Protein AF-A0A9X0WLN8-F1 (afdb_monomer_lite)

pLDDT: mean 74.69, std 17.33, range [38.47, 95.69]

Secondary structure (DSSP, 8-state):
-----HHHHHHHHHHHTTS-SSTT----HHHHHHTTTEEEEETTTSS-GGGGGG--S-SSHHHHHTS---EEEEEE-TTS-EEEEEEEEEETTEEEEEEEEE---SSSSHHHHHHHHHHHHHHHHHHHHHHTT-

Organism: NCBI:txid684066

Foldseek 3Di:
DPCPDVVNVVVVVVVVVPVPDFQQDPDDPVNCVVVVQKDKDFVVSRDDPVPLPPDPDDACSCCCPVQVFGMKMFGADPVRHTAWIWTQGDDPNDTDTGTRDGDDDPAPDPVSVVVVVVVVVVVVVVVVVVVVVD

Structure (mmCIF, N/CA/C/O backbone):
data_AF-A0A9X0WLN8-F1
#
_entry.id   AF-A0A9X0WLN8-F1
#
loop_
_atom_site.group_PDB
_atom_site.id
_atom_site.type_symbol
_atom_site.label_atom_id
_atom_site.label_alt_id
_atom_site.label_comp_id
_atom_site.label_asym_id
_atom_site.label_entity_id
_atom_site.label_seq_id
_atom_site.pdbx_PDB_ins_code
_atom_site.Cartn_x
_atom_site.Cartn_y
_atom_site.Cartn_z
_atom_site.occupancy
_atom_site.B_iso_or_equiv
_atom_site.auth_seq_id
_atom_site.auth_comp_id
_atom_site.auth_asym_id
_atom_site.auth_atom_id
_atom_site.pdbx_PDB_model_num
ATOM 1 N N . MET A 1 1 ? 14.712 11.101 33.711 1.00 39.47 1 MET A N 1
ATOM 2 C CA . MET A 1 1 ? 14.123 10.323 32.604 1.00 39.47 1 MET A CA 1
ATOM 3 C C . MET A 1 1 ? 13.455 11.338 31.714 1.00 39.47 1 MET A C 1
ATOM 5 O O . MET A 1 1 ? 12.512 11.964 32.175 1.00 39.47 1 MET A O 1
ATOM 9 N N . ASP A 1 2 ? 14.036 11.606 30.547 1.00 42.91 2 ASP A N 1
ATOM 10 C CA . ASP A 1 2 ? 13.496 12.590 29.608 1.00 42.91 2 ASP A CA 1
ATOM 11 C C . ASP A 1 2 ? 12.123 12.101 29.148 1.00 42.91 2 ASP A C 1
ATOM 13 O O . ASP A 1 2 ? 12.011 11.079 28.470 1.00 42.91 2 ASP A O 1
ATOM 17 N N . SER A 1 3 ? 11.066 12.767 29.605 1.00 47.59 3 SER A N 1
ATOM 18 C CA . SER A 1 3 ? 9.713 12.496 29.150 1.00 47.59 3 SER A CA 1
ATOM 19 C C . SER A 1 3 ? 9.556 13.156 27.790 1.00 47.59 3 SER A C 1
ATOM 21 O O . SER A 1 3 ? 9.067 14.283 27.698 1.00 47.59 3 SER A O 1
ATOM 23 N N . THR A 1 4 ? 9.991 12.473 26.734 1.00 51.69 4 THR A N 1
ATOM 24 C CA . THR A 1 4 ? 9.510 12.781 25.388 1.00 51.69 4 THR A CA 1
ATOM 25 C C . THR A 1 4 ? 7.987 12.819 25.468 1.00 51.69 4 THR A C 1
ATOM 27 O O . THR A 1 4 ? 7.352 11.833 25.857 1.00 51.69 4 THR A O 1
ATOM 30 N N . VAL A 1 5 ? 7.401 13.991 25.227 1.00 58.97 5 VAL A N 1
ATOM 31 C CA . VAL A 1 5 ? 5.972 14.214 25.456 1.00 58.97 5 VAL A CA 1
ATOM 32 C C . VAL A 1 5 ? 5.227 13.365 24.428 1.00 58.97 5 VAL A C 1
ATOM 34 O O . VAL A 1 5 ? 5.633 13.310 23.272 1.00 58.97 5 VAL A O 1
ATOM 37 N N . ALA A 1 6 ? 4.148 12.676 24.808 1.00 50.09 6 ALA A N 1
ATOM 38 C CA . ALA A 1 6 ? 3.410 11.773 23.911 1.00 50.09 6 ALA A CA 1
ATOM 39 C C . ALA A 1 6 ? 3.023 12.420 22.557 1.00 50.09 6 ALA A C 1
ATOM 41 O O . ALA A 1 6 ? 2.900 11.732 21.546 1.00 50.09 6 ALA A O 1
ATOM 42 N N . SER A 1 7 ? 2.906 13.752 22.514 1.00 44.91 7 SER A N 1
ATOM 43 C CA . SER A 1 7 ? 2.709 14.550 21.300 1.00 44.91 7 SER A CA 1
ATOM 44 C C . SER A 1 7 ? 3.906 14.574 20.337 1.00 44.91 7 SER A C 1
ATOM 46 O O . SER A 1 7 ? 3.700 14.703 19.136 1.00 44.91 7 SER A O 1
ATOM 48 N N . GLU A 1 8 ? 5.142 14.460 20.824 1.00 49.94 8 GLU A N 1
ATOM 49 C CA . GLU A 1 8 ? 6.363 14.370 20.005 1.00 49.94 8 GLU A CA 1
ATOM 50 C C . GLU A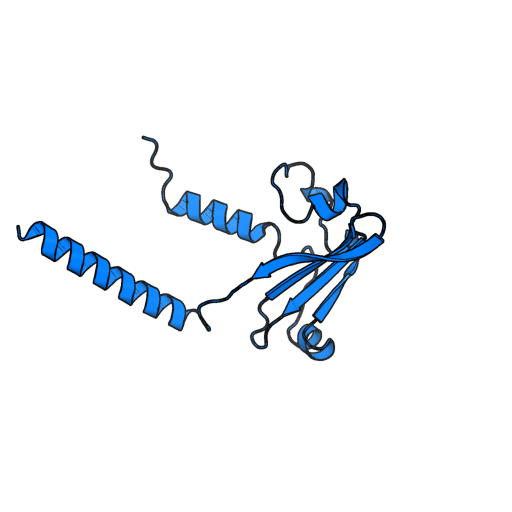 1 8 ? 6.532 12.962 19.411 1.00 49.94 8 GLU A C 1
ATOM 52 O O . GLU A 1 8 ? 6.803 12.848 18.219 1.00 49.94 8 GLU A O 1
ATOM 57 N N . LEU A 1 9 ? 6.228 11.902 20.177 1.00 51.00 9 LEU A N 1
ATOM 58 C CA . LEU A 1 9 ? 6.149 10.516 19.677 1.00 51.00 9 LEU A CA 1
ATOM 59 C C . LEU A 1 9 ? 5.030 10.320 18.638 1.00 51.00 9 LEU A C 1
ATOM 61 O O . LEU A 1 9 ? 5.200 9.563 17.687 1.00 51.00 9 LEU A O 1
ATOM 65 N N . TYR A 1 10 ? 3.903 11.023 18.784 1.00 48.97 10 TYR A N 1
ATOM 66 C CA . TYR A 1 10 ? 2.812 11.031 17.803 1.00 48.97 10 TYR A CA 1
ATOM 67 C C . TYR A 1 10 ? 3.188 11.784 16.510 1.00 48.97 10 TYR A C 1
ATOM 69 O O . TYR A 1 10 ? 2.852 11.326 15.421 1.00 48.97 10 TYR A O 1
ATOM 77 N N . LYS A 1 11 ? 3.949 12.888 16.609 1.00 46.22 11 LYS A N 1
ATOM 78 C CA . LYS A 1 11 ? 4.491 13.642 15.457 1.00 46.22 11 LYS A CA 1
ATOM 79 C C . LYS A 1 11 ? 5.520 12.838 14.649 1.00 46.22 11 LYS A C 1
ATOM 81 O O . LYS A 1 11 ? 5.500 12.889 13.426 1.00 46.22 11 LYS A O 1
ATOM 86 N N . GLU A 1 12 ? 6.370 12.052 15.310 1.00 49.78 12 GLU A N 1
ATOM 87 C CA . GLU A 1 12 ? 7.320 11.129 14.662 1.00 49.78 12 GLU A CA 1
ATOM 88 C C . GLU A 1 12 ? 6.607 9.904 14.045 1.00 49.78 12 GLU A C 1
ATOM 90 O O . GLU A 1 12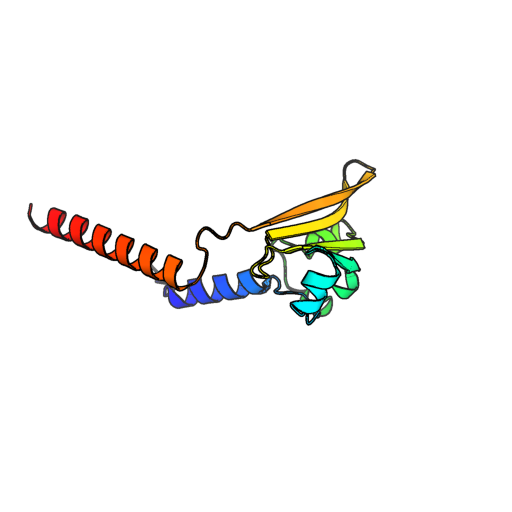 ? 6.989 9.416 12.982 1.00 49.78 12 GLU A O 1
ATOM 95 N N . TRP A 1 13 ? 5.503 9.454 14.653 1.00 47.72 13 TRP A N 1
ATOM 96 C CA . TRP A 1 13 ? 4.571 8.480 14.072 1.00 47.72 13 TRP A CA 1
ATOM 97 C C . TRP A 1 13 ? 3.840 9.022 12.826 1.00 47.72 13 TRP A C 1
ATOM 99 O O . TRP A 1 13 ? 3.656 8.275 11.869 1.00 47.72 13 TRP A O 1
ATOM 109 N N . GLU A 1 14 ? 3.478 10.310 12.780 1.00 45.38 14 GLU A N 1
ATOM 110 C CA . GLU A 1 14 ? 2.937 11.000 11.593 1.00 45.38 14 GLU A CA 1
ATOM 111 C C . GLU A 1 14 ? 3.995 11.211 10.485 1.00 45.38 14 GLU A C 1
ATOM 113 O O . GLU A 1 14 ? 3.689 11.030 9.306 1.00 45.38 14 GLU A O 1
ATOM 118 N N . GLU A 1 15 ? 5.253 11.515 10.837 1.00 45.00 15 GLU A N 1
ATOM 119 C CA . GLU A 1 15 ? 6.403 11.598 9.910 1.00 45.00 15 GLU A CA 1
ATOM 120 C C . GLU A 1 15 ? 6.851 10.219 9.351 1.00 45.00 15 GLU A C 1
ATOM 122 O O . GLU A 1 15 ? 7.411 10.129 8.258 1.00 45.00 15 GLU A O 1
ATOM 127 N N . PHE A 1 16 ? 6.496 9.130 10.038 1.00 50.91 16 PHE A N 1
ATOM 128 C CA . PHE A 1 16 ? 6.612 7.720 9.629 1.00 50.91 16 PHE A CA 1
ATOM 129 C C . PHE A 1 16 ? 5.384 7.215 8.828 1.00 50.91 16 PHE A C 1
ATOM 131 O O . PHE A 1 16 ? 5.515 6.413 7.901 1.00 50.91 16 PHE A O 1
ATOM 138 N N . ILE A 1 17 ? 4.192 7.775 9.075 1.00 42.97 17 ILE A N 1
ATOM 139 C CA . ILE A 1 17 ? 3.017 7.751 8.170 1.00 42.97 17 ILE A CA 1
ATOM 140 C C . ILE A 1 17 ? 3.325 8.495 6.838 1.00 42.97 17 ILE A C 1
ATOM 142 O O . ILE A 1 17 ? 2.665 8.291 5.816 1.00 42.97 17 ILE A O 1
ATOM 146 N N . LEU A 1 18 ? 4.411 9.277 6.834 1.00 38.94 18 LEU A N 1
ATOM 147 C CA . LEU A 1 18 ? 5.021 10.091 5.776 1.00 38.94 18 LEU A CA 1
ATOM 148 C C . LEU A 1 18 ? 6.203 9.426 5.030 1.00 38.94 18 LEU A C 1
ATOM 150 O O . LEU A 1 18 ? 6.661 10.024 4.054 1.00 38.94 18 LEU A O 1
ATOM 154 N N . THR A 1 19 ? 6.591 8.164 5.313 1.00 41.50 19 THR A N 1
ATOM 155 C CA . THR A 1 19 ? 7.289 7.309 4.303 1.00 41.50 19 THR A CA 1
ATOM 156 C C . THR A 1 19 ? 6.356 6.905 3.158 1.00 41.50 19 THR A C 1
ATOM 158 O O . THR A 1 19 ? 6.557 5.954 2.412 1.00 41.50 19 THR A O 1
ATOM 161 N N . TYR A 1 20 ? 5.243 7.603 3.070 1.00 42.06 20 TYR A N 1
ATOM 162 C CA . TYR A 1 20 ? 4.926 8.512 1.993 1.00 42.06 20 TYR A CA 1
ATOM 163 C C . TYR A 1 20 ? 3.498 8.164 1.654 1.00 42.06 20 TYR A C 1
ATOM 165 O O . TYR A 1 20 ? 3.231 7.194 0.943 1.00 42.06 20 TYR A O 1
ATOM 173 N N . GLY A 1 21 ? 2.560 8.996 2.094 1.00 38.47 21 GLY A N 1
ATOM 174 C CA . GLY A 1 21 ? 1.382 9.183 1.270 1.00 38.47 21 GLY A CA 1
ATOM 175 C C . GLY A 1 21 ? 1.874 9.493 -0.143 1.00 38.47 21 GLY A C 1
ATOM 176 O O . GLY A 1 21 ? 2.333 10.595 -0.390 1.00 38.47 21 GLY A O 1
ATOM 177 N N . ILE A 1 22 ? 1.900 8.504 -1.036 1.00 44.41 22 ILE A N 1
ATOM 178 C CA . ILE A 1 22 ? 1.694 8.696 -2.469 1.00 44.41 22 ILE A CA 1
ATOM 179 C C . ILE A 1 22 ? 2.532 9.859 -3.039 1.00 44.41 22 ILE A C 1
ATOM 181 O O . ILE A 1 22 ? 2.033 10.836 -3.580 1.00 44.41 22 ILE A O 1
ATOM 185 N N . LEU A 1 23 ? 3.834 9.798 -2.803 1.00 54.09 23 LEU A N 1
ATOM 186 C CA . LEU A 1 23 ? 4.956 10.172 -3.664 1.00 54.09 23 LEU A CA 1
ATOM 187 C C . LEU A 1 23 ? 4.695 10.884 -5.018 1.00 54.09 23 LEU A C 1
ATOM 189 O O . LEU A 1 23 ? 5.308 10.515 -6.009 1.00 54.09 23 LEU A O 1
ATOM 193 N N . LYS A 1 24 ? 3.931 11.991 -5.032 1.00 49.03 24 LYS A N 1
ATOM 194 C CA . LYS A 1 24 ? 3.657 12.923 -6.159 1.00 49.03 24 LYS A CA 1
ATOM 195 C C . LYS A 1 24 ? 2.397 12.651 -6.999 1.00 49.03 24 LYS A C 1
ATOM 197 O O . LYS A 1 24 ? 2.194 13.359 -7.983 1.00 49.03 24 LYS A O 1
ATOM 202 N N . ILE A 1 25 ? 1.534 11.700 -6.639 1.00 59.53 25 ILE A N 1
ATOM 203 C CA . ILE A 1 25 ? 0.388 11.339 -7.493 1.00 59.53 25 ILE A CA 1
ATOM 204 C C . ILE A 1 25 ? -0.913 11.713 -6.786 1.00 59.53 25 ILE A C 1
ATOM 206 O O . ILE A 1 25 ? -1.284 11.123 -5.776 1.00 59.53 25 ILE A O 1
ATOM 210 N N . ALA A 1 26 ? -1.597 12.735 -7.300 1.00 68.75 26 ALA A N 1
ATOM 211 C CA . ALA A 1 26 ? -2.942 13.075 -6.858 1.00 68.75 26 ALA A CA 1
ATOM 212 C C . ALA A 1 26 ? -3.906 12.012 -7.398 1.00 68.75 26 ALA A C 1
ATOM 214 O O . ALA A 1 26 ? -4.366 12.124 -8.526 1.00 68.75 26 ALA A O 1
ATOM 215 N N . ILE A 1 27 ? -4.149 10.967 -6.607 1.00 77.38 27 ILE A N 1
ATOM 216 C CA . ILE A 1 27 ? -5.057 9.878 -6.969 1.00 77.38 27 ILE A CA 1
ATOM 217 C C . ILE A 1 27 ? -6.462 10.238 -6.498 1.00 77.38 27 ILE A C 1
ATOM 219 O O . ILE A 1 27 ? -6.706 10.473 -5.315 1.00 77.38 27 ILE A O 1
ATOM 223 N N . THR A 1 28 ? -7.397 10.260 -7.433 1.00 84.81 28 THR A N 1
ATOM 224 C CA . THR A 1 28 ? -8.816 10.494 -7.191 1.00 84.81 28 THR A CA 1
ATOM 225 C C . THR A 1 28 ? -9.566 9.178 -6.990 1.00 84.81 28 THR A C 1
ATOM 227 O O . THR A 1 28 ? -9.202 8.134 -7.533 1.00 84.81 28 THR A O 1
ATOM 230 N N . ASN A 1 29 ? -10.693 9.229 -6.276 1.00 86.31 29 ASN A N 1
ATOM 231 C CA . ASN A 1 29 ? -11.574 8.066 -6.126 1.00 86.31 29 ASN A CA 1
ATOM 232 C C . ASN A 1 29 ? -12.040 7.514 -7.485 1.00 86.31 29 ASN A C 1
ATOM 234 O O . ASN A 1 29 ? -12.180 6.305 -7.638 1.00 86.31 29 ASN A O 1
ATOM 238 N N . ASN A 1 30 ? -12.233 8.383 -8.484 1.00 90.00 30 ASN A N 1
ATOM 239 C CA . ASN A 1 30 ? -12.611 7.970 -9.835 1.00 90.00 30 ASN A CA 1
ATOM 240 C C . ASN A 1 30 ? -11.507 7.159 -10.519 1.00 90.00 30 ASN A C 1
ATOM 242 O O . ASN A 1 30 ? -11.812 6.154 -11.152 1.00 90.00 30 ASN A O 1
ATOM 246 N N . GLU A 1 31 ? -10.238 7.546 -10.374 1.00 89.06 31 GLU A N 1
ATOM 247 C CA . GLU A 1 31 ? -9.116 6.749 -10.886 1.00 89.06 31 GLU A CA 1
ATOM 248 C C . GLU A 1 31 ? -9.063 5.383 -10.198 1.00 89.06 31 GLU A C 1
ATOM 250 O O . GLU A 1 31 ? -8.947 4.362 -10.870 1.00 89.06 31 GLU A O 1
ATOM 255 N N . ILE A 1 32 ? -9.260 5.330 -8.878 1.00 89.56 32 ILE A N 1
ATOM 256 C CA . ILE A 1 32 ? -9.320 4.057 -8.146 1.00 89.56 32 ILE A CA 1
ATOM 257 C C . ILE A 1 32 ? -10.447 3.167 -8.697 1.00 89.56 32 ILE A C 1
ATOM 259 O O . ILE A 1 32 ? -10.224 1.985 -8.950 1.00 89.56 32 ILE A O 1
ATOM 263 N N . ILE A 1 33 ? -11.643 3.718 -8.933 1.00 92.00 33 ILE A N 1
ATOM 264 C CA . ILE A 1 33 ? -12.790 2.963 -9.465 1.00 92.00 33 ILE A CA 1
ATOM 265 C C . ILE A 1 33 ? -12.521 2.481 -10.894 1.00 92.00 33 ILE A C 1
ATOM 267 O O . ILE A 1 33 ? -12.703 1.299 -11.186 1.00 92.00 33 ILE A O 1
ATOM 271 N N . ASN A 1 34 ? -12.063 3.375 -11.774 1.00 95.31 34 ASN A N 1
ATOM 272 C CA . ASN A 1 34 ? -11.840 3.086 -13.193 1.00 95.31 34 ASN A CA 1
ATOM 273 C C . ASN A 1 34 ? -10.773 2.008 -13.416 1.00 95.31 34 ASN A C 1
ATOM 275 O O . ASN A 1 34 ? -10.823 1.289 -14.411 1.00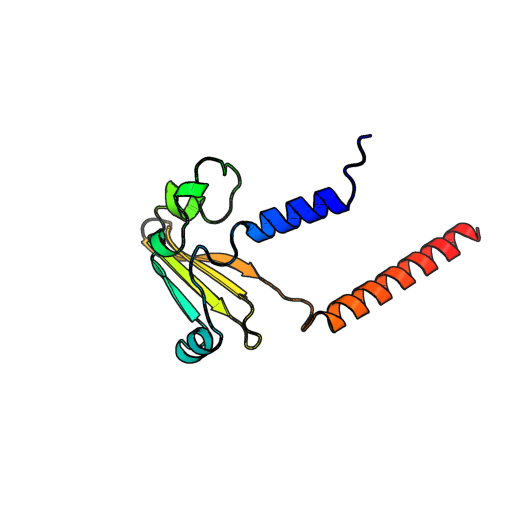 95.31 34 ASN A O 1
ATOM 279 N N . HIS A 1 35 ? -9.836 1.872 -12.477 1.00 93.75 35 HIS A N 1
ATOM 280 C CA . HIS A 1 35 ? -8.780 0.864 -12.504 1.00 93.75 35 HIS A CA 1
ATOM 281 C C . HIS A 1 35 ? -9.074 -0.358 -11.613 1.00 93.75 35 HIS A C 1
ATOM 283 O O . HIS A 1 35 ? -8.185 -1.161 -11.337 1.00 93.75 35 HIS A O 1
ATOM 289 N N . GLY A 1 36 ? -10.318 -0.534 -11.153 1.00 95.69 36 GLY A N 1
ATOM 290 C CA . GLY A 1 36 ? -10.712 -1.723 -10.393 1.00 95.69 36 GLY A CA 1
ATOM 291 C C . GLY A 1 36 ? -10.019 -1.843 -9.032 1.00 95.69 36 GLY A C 1
ATOM 292 O O . GLY A 1 36 ? -9.706 -2.948 -8.599 1.00 95.69 36 GLY A O 1
ATOM 293 N N . TYR A 1 37 ? -9.789 -0.712 -8.357 1.00 92.75 37 TYR A N 1
ATOM 294 C CA . TYR A 1 37 ? -9.138 -0.590 -7.047 1.00 92.75 37 TYR A CA 1
ATOM 295 C C . TYR A 1 37 ? -7.654 -0.992 -7.004 1.00 92.75 37 TYR A C 1
ATOM 297 O O . TYR A 1 37 ? -7.095 -1.166 -5.918 1.00 92.75 37 TYR A O 1
ATOM 305 N N . ILE A 1 38 ? -6.995 -1.106 -8.159 1.00 94.62 38 ILE A N 1
ATOM 306 C CA . ILE A 1 38 ? -5.566 -1.417 -8.268 1.00 94.62 38 ILE A CA 1
ATOM 307 C C . ILE A 1 38 ? -4.907 -0.403 -9.201 1.00 94.62 38 ILE A C 1
ATOM 309 O O . ILE A 1 38 ? -5.287 -0.288 -10.360 1.00 94.62 38 ILE A O 1
ATOM 313 N N . LEU A 1 39 ? -3.893 0.309 -8.714 1.00 92.44 39 LEU A N 1
ATOM 314 C CA . LEU A 1 39 ? -3.125 1.270 -9.510 1.00 92.44 39 LEU A CA 1
ATOM 315 C C . LEU A 1 39 ? -1.659 0.850 -9.591 1.00 92.44 39 LEU A C 1
ATOM 317 O O . LEU A 1 39 ? -1.093 0.386 -8.602 1.00 92.44 39 LEU A O 1
ATOM 321 N N . GLU A 1 40 ? -1.051 1.027 -10.763 1.00 93.50 40 GLU A N 1
ATOM 322 C CA . GLU A 1 40 ? 0.358 0.724 -11.026 1.00 93.50 40 GLU A CA 1
ATOM 323 C C . GLU A 1 40 ? 1.116 1.969 -11.483 1.00 93.50 40 GLU A C 1
ATOM 325 O O . GLU A 1 40 ? 0.598 2.777 -12.251 1.00 93.50 40 GLU A O 1
ATOM 330 N N . PHE A 1 41 ? 2.367 2.089 -11.044 1.00 89.62 41 PHE A N 1
ATOM 331 C CA . PHE A 1 41 ? 3.232 3.241 -11.284 1.00 89.62 41 PHE A CA 1
ATOM 332 C C . PHE A 1 41 ? 4.662 2.794 -11.607 1.00 89.62 41 PHE A C 1
ATOM 334 O O . PHE A 1 41 ? 5.125 1.772 -11.092 1.00 89.62 41 PHE A O 1
ATOM 341 N N . ASP A 1 42 ? 5.390 3.566 -12.419 1.00 90.50 42 ASP A N 1
ATOM 342 C CA . ASP A 1 42 ? 6.854 3.446 -12.498 1.00 90.50 42 ASP A CA 1
ATOM 343 C C . ASP A 1 42 ? 7.444 3.868 -11.147 1.00 90.50 42 ASP A C 1
ATOM 345 O O . ASP A 1 42 ? 6.992 4.835 -10.526 1.00 90.50 42 ASP A O 1
ATOM 349 N N . SER A 1 43 ? 8.451 3.141 -10.665 1.00 86.69 43 SER A N 1
ATOM 350 C CA . SER A 1 43 ? 9.046 3.426 -9.360 1.00 86.69 43 SER A CA 1
ATOM 351 C C . SER A 1 43 ? 9.691 4.810 -9.289 1.00 86.69 43 SER A C 1
ATOM 353 O O . SER A 1 43 ? 9.763 5.377 -8.207 1.00 86.69 43 SER A O 1
ATOM 355 N N . ARG A 1 44 ? 10.121 5.395 -10.413 1.00 83.44 44 ARG A N 1
ATOM 356 C CA . ARG A 1 44 ? 10.683 6.755 -10.463 1.00 83.44 44 ARG A CA 1
ATOM 357 C C . ARG A 1 44 ? 9.618 7.828 -10.306 1.00 83.44 44 ARG A C 1
ATOM 359 O O . ARG A 1 44 ? 9.892 8.863 -9.705 1.00 83.44 44 ARG A O 1
ATOM 366 N N . ASP A 1 45 ? 8.423 7.577 -10.831 1.00 81.06 45 ASP A N 1
ATOM 367 C CA . ASP A 1 45 ? 7.275 8.473 -10.672 1.00 81.06 45 ASP A CA 1
ATOM 368 C C . ASP A 1 45 ? 6.680 8.337 -9.273 1.00 81.06 45 ASP A C 1
ATOM 370 O O . ASP A 1 45 ? 6.221 9.320 -8.695 1.00 81.06 45 ASP A O 1
ATOM 374 N N . PHE A 1 46 ? 6.761 7.126 -8.719 1.00 78.94 46 PHE A N 1
ATOM 375 C CA . PHE A 1 46 ? 6.349 6.799 -7.365 1.00 78.94 46 PHE A CA 1
ATOM 376 C C . PHE A 1 46 ? 7.423 7.091 -6.312 1.00 78.94 46 PHE A C 1
ATOM 378 O O . PHE A 1 46 ? 7.156 6.858 -5.151 1.00 78.94 46 PHE A O 1
ATOM 385 N N . ILE A 1 47 ? 8.643 7.547 -6.623 1.00 75.44 47 ILE A N 1
ATOM 386 C CA . ILE A 1 47 ? 9.673 7.817 -5.600 1.00 75.44 47 ILE A CA 1
ATOM 387 C C . ILE A 1 47 ? 10.236 9.227 -5.730 1.00 75.44 47 ILE A C 1
ATOM 389 O O . ILE A 1 47 ? 10.840 9.599 -6.734 1.00 75.44 47 ILE A O 1
ATOM 393 N N . ASN A 1 48 ? 10.109 10.030 -4.667 1.00 70.31 48 ASN A N 1
ATOM 394 C CA . ASN A 1 48 ? 10.693 11.366 -4.630 1.00 70.31 48 ASN A CA 1
ATOM 395 C C . ASN A 1 48 ? 12.195 11.279 -4.341 1.00 70.31 48 ASN A C 1
ATOM 397 O O . ASN A 1 48 ? 12.651 11.340 -3.197 1.00 70.31 48 ASN A O 1
ATOM 401 N N . SER A 1 49 ? 12.971 11.192 -5.418 1.00 65.38 49 SER A N 1
ATOM 402 C CA . SER A 1 49 ? 14.422 11.023 -5.371 1.00 65.38 49 SER A CA 1
ATOM 403 C C . SER A 1 49 ? 15.172 12.108 -4.587 1.00 65.38 49 SER A C 1
ATOM 405 O O . SER A 1 49 ? 16.233 11.836 -4.032 1.00 65.38 49 SER A O 1
ATOM 407 N N . LYS A 1 50 ? 14.614 13.322 -4.474 1.00 63.97 50 LYS A N 1
ATOM 408 C CA . LYS A 1 50 ? 15.232 14.450 -3.752 1.00 63.97 50 LYS A CA 1
ATOM 409 C C . LYS A 1 50 ? 15.245 14.276 -2.233 1.00 63.97 50 LYS A C 1
ATOM 411 O O . LYS A 1 50 ? 16.006 14.953 -1.555 1.00 63.97 50 LYS A O 1
ATOM 416 N N . LYS A 1 51 ? 14.399 13.394 -1.704 1.00 58.59 51 LYS A N 1
ATOM 417 C CA . LYS A 1 51 ? 14.258 13.110 -0.269 1.00 58.59 51 LYS A CA 1
ATOM 418 C C . LYS A 1 51 ? 14.987 11.821 0.153 1.00 58.59 51 LYS A C 1
ATOM 420 O O . LYS A 1 51 ? 14.921 11.436 1.314 1.00 58.59 51 LYS A O 1
ATOM 425 N N . LEU A 1 52 ? 15.708 11.171 -0.770 1.00 61.41 52 LEU A N 1
ATOM 426 C CA . LEU A 1 52 ? 16.427 9.912 -0.526 1.00 61.41 52 LEU A CA 1
ATOM 427 C C . LEU A 1 52 ? 17.696 10.065 0.331 1.00 61.41 52 LEU A C 1
ATOM 429 O O . LEU A 1 52 ? 18.200 9.067 0.834 1.00 61.41 52 LEU A O 1
ATOM 433 N N . SER A 1 53 ? 18.236 11.277 0.502 1.00 54.94 53 SER A N 1
ATOM 434 C CA . SER A 1 53 ? 19.562 11.484 1.110 1.00 54.94 53 SER A CA 1
ATOM 435 C C . SER A 1 53 ? 19.640 11.199 2.615 1.00 54.94 53 SER A C 1
ATOM 437 O O . SER A 1 53 ? 20.742 11.025 3.125 1.00 54.94 53 SER A O 1
ATOM 439 N N . ASN A 1 54 ? 18.504 11.139 3.323 1.00 51.78 54 ASN A N 1
ATOM 440 C CA . ASN A 1 54 ? 18.474 11.101 4.794 1.00 51.78 54 ASN A CA 1
ATOM 441 C C . ASN A 1 54 ? 17.892 9.803 5.388 1.00 51.78 54 ASN A C 1
ATOM 443 O O . ASN A 1 54 ? 17.772 9.693 6.606 1.00 51.78 54 ASN A O 1
ATOM 447 N N . ILE A 1 55 ? 17.514 8.817 4.569 1.00 51.72 55 ILE A N 1
ATOM 448 C CA . ILE A 1 55 ? 16.698 7.683 5.031 1.00 51.72 55 ILE A CA 1
ATOM 449 C C . ILE A 1 55 ? 17.556 6.419 5.140 1.00 51.72 55 ILE A C 1
ATOM 451 O O . ILE A 1 55 ? 17.690 5.641 4.202 1.00 51.72 55 ILE A O 1
ATOM 455 N N . GLN A 1 56 ? 18.121 6.195 6.329 1.00 48.12 56 GLN A N 1
ATOM 456 C CA . GLN A 1 56 ? 18.744 4.924 6.728 1.00 48.12 56 GLN A CA 1
ATOM 457 C C . GLN A 1 56 ? 17.755 3.959 7.420 1.00 48.12 56 GLN A C 1
ATOM 459 O O . GLN A 1 56 ? 18.167 3.021 8.099 1.00 48.12 56 GLN A O 1
ATOM 464 N N . ARG A 1 57 ? 16.439 4.159 7.257 1.00 49.72 57 ARG A N 1
ATOM 465 C CA . ARG A 1 57 ? 15.394 3.366 7.929 1.00 49.72 57 ARG A CA 1
ATOM 466 C C . ARG A 1 57 ? 14.250 2.958 6.980 1.00 49.72 57 ARG A C 1
ATOM 468 O O . ARG A 1 57 ? 13.130 3.414 7.103 1.00 49.72 57 ARG A O 1
ATOM 475 N N . GLY A 1 58 ? 14.544 2.052 6.047 1.00 50.66 58 GLY A N 1
ATOM 476 C CA . GLY A 1 58 ? 13.856 0.753 6.069 1.00 50.66 58 GLY A CA 1
ATOM 477 C C . GLY A 1 58 ? 12.564 0.457 5.287 1.00 50.66 58 GLY A C 1
ATOM 478 O O . GLY A 1 58 ? 12.176 -0.698 5.391 1.00 50.66 58 GLY A O 1
ATOM 479 N N . ASP A 1 59 ? 11.928 1.338 4.501 1.00 68.50 59 ASP A N 1
ATOM 480 C CA . ASP A 1 59 ? 10.568 1.023 3.989 1.00 68.50 59 ASP A CA 1
ATOM 481 C C . ASP A 1 59 ? 10.415 0.807 2.468 1.00 68.50 59 ASP A C 1
ATOM 483 O O . ASP A 1 59 ? 10.225 -0.333 2.055 1.00 68.50 59 ASP A O 1
ATOM 487 N N . ILE A 1 60 ? 10.487 1.827 1.602 1.00 72.88 60 ILE A N 1
ATOM 488 C CA . ILE A 1 60 ? 10.226 1.666 0.144 1.00 72.88 60 ILE A CA 1
ATOM 489 C C . ILE A 1 60 ? 11.391 2.140 -0.737 1.00 72.88 60 ILE A C 1
ATOM 491 O O . ILE A 1 60 ? 11.669 1.599 -1.809 1.00 72.88 60 ILE A O 1
ATOM 495 N N . GLU A 1 61 ? 12.168 3.086 -0.230 1.00 74.31 61 GLU A N 1
ATOM 496 C CA . GLU A 1 61 ? 13.358 3.669 -0.842 1.00 74.31 61 GLU A CA 1
ATOM 497 C C . GLU A 1 61 ? 14.470 2.634 -1.008 1.00 74.31 61 GLU A C 1
ATOM 499 O O . GLU A 1 61 ? 15.217 2.668 -1.986 1.00 74.31 61 GLU A O 1
ATOM 504 N N . ASN A 1 62 ? 14.567 1.679 -0.079 1.00 77.00 62 ASN A N 1
ATOM 505 C CA . ASN A 1 62 ? 15.502 0.561 -0.178 1.00 77.00 62 ASN A CA 1
ATOM 506 C C . ASN A 1 62 ? 15.139 -0.363 -1.344 1.00 77.00 62 ASN A C 1
ATOM 508 O O . ASN A 1 62 ? 16.031 -0.817 -2.063 1.00 77.00 62 ASN A O 1
ATOM 512 N N . PHE A 1 63 ? 13.847 -0.604 -1.584 1.00 81.75 63 PHE A N 1
ATOM 513 C CA . PHE A 1 63 ? 13.408 -1.374 -2.747 1.00 81.75 63 PHE A CA 1
ATOM 514 C C . PHE A 1 63 ? 13.769 -0.652 -4.043 1.00 81.75 63 PHE A C 1
ATOM 516 O O . PHE A 1 63 ? 14.307 -1.273 -4.956 1.00 81.75 63 PHE A O 1
ATOM 523 N N . TYR A 1 64 ? 13.603 0.669 -4.090 1.00 81.75 64 TYR A N 1
ATOM 524 C CA . TYR A 1 64 ? 14.014 1.476 -5.238 1.00 81.75 64 TYR A CA 1
ATOM 525 C C . TYR A 1 64 ? 15.540 1.500 -5.459 1.00 81.75 64 TYR A C 1
ATOM 527 O O . TYR A 1 64 ? 16.025 1.263 -6.565 1.00 81.75 64 TYR A O 1
ATOM 535 N N . THR A 1 65 ? 16.328 1.757 -4.414 1.00 78.69 65 THR A N 1
ATOM 536 C CA . THR A 1 65 ? 17.777 1.998 -4.537 1.00 78.69 65 THR A CA 1
ATOM 537 C C . THR A 1 65 ? 18.613 0.719 -4.549 1.00 78.69 65 THR A C 1
ATOM 539 O O . THR A 1 65 ? 19.474 0.573 -5.424 1.00 78.69 65 THR A O 1
ATOM 542 N N . LYS A 1 66 ? 18.369 -0.201 -3.607 1.00 81.75 66 LYS A N 1
ATOM 543 C CA . LYS A 1 66 ? 19.132 -1.445 -3.422 1.00 81.75 66 LYS A CA 1
ATOM 544 C C . LYS A 1 66 ? 18.606 -2.564 -4.311 1.00 81.75 66 LYS A C 1
ATOM 546 O O . LYS A 1 66 ? 19.390 -3.167 -5.031 1.00 81.75 66 LYS A O 1
ATOM 551 N N . TYR A 1 67 ? 17.296 -2.801 -4.288 1.00 84.62 67 TYR A N 1
ATOM 552 C CA . TYR A 1 67 ? 16.668 -3.889 -5.050 1.00 84.62 67 TYR A CA 1
ATOM 553 C C . TYR A 1 67 ? 16.267 -3.485 -6.474 1.00 84.62 67 TYR A C 1
ATOM 555 O O . TYR A 1 67 ? 15.714 -4.299 -7.206 1.00 84.62 67 TYR A O 1
ATOM 563 N N . LYS A 1 68 ? 16.558 -2.240 -6.881 1.00 88.19 68 LYS A N 1
ATOM 564 C CA . LYS A 1 68 ? 16.285 -1.717 -8.230 1.00 88.19 68 LYS A CA 1
ATOM 565 C C . LYS A 1 68 ? 14.834 -1.935 -8.669 1.00 88.19 68 LYS A C 1
ATOM 567 O O . LYS A 1 68 ? 14.560 -2.212 -9.834 1.00 88.19 68 LYS A O 1
ATOM 572 N N . MET A 1 69 ? 13.902 -1.790 -7.726 1.00 90.62 69 MET A N 1
ATOM 573 C CA . MET A 1 69 ? 12.472 -1.856 -7.988 1.00 90.62 69 MET A CA 1
ATOM 574 C C . MET A 1 69 ? 12.103 -0.898 -9.112 1.00 90.62 69 MET A C 1
ATOM 576 O O . MET A 1 69 ? 12.460 0.279 -9.078 1.00 90.62 69 MET A O 1
ATOM 580 N N . SER A 1 70 ? 11.375 -1.413 -10.097 1.00 93.06 70 SER A N 1
ATOM 581 C CA . SER A 1 70 ? 11.052 -0.701 -11.338 1.00 93.06 70 SER A CA 1
ATOM 582 C C . SER A 1 70 ? 9.590 -0.270 -11.421 1.00 93.06 70 SER A C 1
ATOM 584 O O . SER A 1 70 ? 9.279 0.704 -12.100 1.00 93.06 70 SER A O 1
ATOM 586 N N . LYS A 1 71 ? 8.690 -0.955 -10.706 1.00 94.38 71 LYS A N 1
ATOM 587 C CA . LYS A 1 71 ? 7.269 -0.599 -10.630 1.00 94.38 71 LYS A CA 1
ATOM 588 C C . LYS A 1 71 ? 6.729 -0.750 -9.221 1.00 94.38 71 LYS A C 1
ATOM 590 O O . LYS A 1 71 ? 7.249 -1.547 -8.441 1.00 94.38 71 LYS A O 1
ATOM 595 N N . VAL A 1 72 ? 5.662 -0.016 -8.938 1.00 91.31 72 VAL A N 1
ATOM 596 C CA . VAL A 1 72 ? 4.898 -0.093 -7.695 1.00 91.31 72 VAL A CA 1
ATOM 597 C C . VAL A 1 72 ? 3.433 -0.317 -8.024 1.00 91.31 72 VAL A C 1
ATOM 599 O O . VAL A 1 72 ? 2.917 0.263 -8.974 1.00 91.31 72 VAL A O 1
ATOM 602 N N . ARG A 1 73 ? 2.762 -1.149 -7.233 1.00 93.62 73 ARG A N 1
ATOM 603 C CA . ARG A 1 73 ? 1.325 -1.388 -7.310 1.00 93.62 73 ARG A CA 1
ATOM 604 C C . ARG A 1 73 ? 0.692 -1.115 -5.954 1.00 93.62 73 ARG A C 1
ATOM 606 O O . ARG A 1 73 ? 1.182 -1.600 -4.936 1.00 93.62 73 ARG A O 1
ATOM 613 N N . VAL A 1 74 ? -0.410 -0.372 -5.948 1.00 90.88 74 VAL A N 1
ATOM 614 C CA . VAL A 1 74 ? -1.197 -0.065 -4.750 1.00 90.88 74 VAL A CA 1
ATOM 615 C C . VAL A 1 74 ? -2.598 -0.642 -4.912 1.00 90.88 74 VAL A C 1
ATOM 617 O O . VAL A 1 74 ? -3.263 -0.402 -5.918 1.00 90.88 74 VAL A O 1
ATOM 620 N N . THR A 1 75 ? -3.042 -1.421 -3.928 1.00 91.56 75 THR A N 1
ATOM 621 C CA . THR A 1 75 ? -4.406 -1.971 -3.859 1.00 91.56 75 THR A CA 1
ATOM 622 C C . THR A 1 75 ? -5.223 -1.186 -2.843 1.00 91.56 75 THR A C 1
ATOM 624 O O . THR A 1 75 ? -4.727 -0.919 -1.751 1.00 91.56 75 THR A O 1
ATOM 627 N N . TYR A 1 76 ? -6.478 -0.876 -3.156 1.00 88.00 76 TYR A N 1
ATOM 628 C CA . TYR A 1 76 ? -7.391 -0.108 -2.307 1.00 88.00 76 TYR A CA 1
ATOM 629 C C . TYR A 1 76 ? -8.607 -0.938 -1.884 1.00 88.00 76 TYR A C 1
ATOM 631 O O . TYR A 1 76 ? -9.003 -1.881 -2.567 1.00 88.00 76 TYR A O 1
ATOM 639 N N . ASN A 1 77 ? -9.223 -0.581 -0.756 1.00 85.06 77 ASN A N 1
ATOM 640 C CA . ASN A 1 77 ? -10.553 -1.074 -0.393 1.00 85.06 77 ASN A CA 1
ATOM 641 C C . ASN A 1 77 ? -11.662 -0.172 -0.981 1.00 85.06 77 ASN A C 1
ATOM 643 O O . ASN A 1 77 ? -11.399 0.861 -1.599 1.00 85.06 77 ASN A O 1
ATOM 647 N N . LYS A 1 78 ? -12.929 -0.538 -0.751 1.00 86.00 78 LYS A N 1
ATOM 648 C CA . LYS A 1 78 ? -14.099 0.239 -1.210 1.00 86.00 78 LYS A CA 1
ATOM 649 C C . LYS A 1 78 ? -14.262 1.606 -0.531 1.00 86.00 78 LYS A C 1
ATOM 651 O O . LYS A 1 78 ? -15.076 2.401 -0.984 1.00 86.00 78 LYS A O 1
ATOM 656 N N . GLU A 1 79 ? -13.499 1.868 0.525 1.00 82.88 79 GLU A N 1
ATOM 657 C CA . GLU A 1 79 ? -13.445 3.143 1.249 1.00 82.88 79 GLU A CA 1
ATOM 658 C C . GLU A 1 79 ? -12.256 4.003 0.789 1.00 82.88 79 GLU A C 1
ATOM 660 O O . GLU A 1 79 ? -11.960 5.027 1.397 1.00 82.88 79 GLU A O 1
ATOM 665 N N . PHE A 1 80 ? -11.596 3.606 -0.307 1.00 82.69 80 PHE A N 1
ATOM 666 C CA . PHE A 1 80 ? -10.465 4.307 -0.923 1.00 82.69 80 PHE A CA 1
ATOM 667 C C . PHE A 1 80 ? -9.212 4.368 -0.040 1.00 82.69 80 PHE A C 1
ATOM 669 O O . PHE A 1 80 ? -8.324 5.188 -0.262 1.00 82.69 80 PHE A O 1
ATOM 676 N N . LEU A 1 81 ? -9.101 3.454 0.925 1.00 81.56 81 LEU A N 1
ATOM 677 C CA . LEU A 1 81 ? -7.917 3.304 1.761 1.00 81.56 81 LEU A CA 1
ATOM 678 C C . LEU A 1 81 ? -6.962 2.259 1.158 1.00 81.56 81 LEU A C 1
ATOM 680 O O . LEU A 1 81 ? -7.419 1.187 0.739 1.00 81.56 81 LEU A O 1
ATOM 684 N N . PRO A 1 82 ? -5.645 2.531 1.101 1.00 85.62 82 PRO A N 1
ATOM 685 C CA . PRO A 1 82 ? -4.663 1.588 0.578 1.00 85.62 82 PRO A CA 1
ATOM 686 C C . PRO A 1 82 ? -4.526 0.375 1.504 1.00 85.62 82 PRO A C 1
ATOM 688 O O . PRO A 1 82 ? -4.214 0.497 2.675 1.00 85.62 82 PRO A O 1
ATOM 691 N N . THR A 1 83 ? -4.709 -0.828 0.981 1.00 86.00 83 THR A N 1
ATOM 692 C CA . THR A 1 83 ? -4.620 -2.085 1.744 1.00 86.00 83 THR A CA 1
ATOM 693 C C . THR A 1 83 ? -3.326 -2.846 1.491 1.00 86.00 83 THR A C 1
ATOM 695 O O . THR A 1 83 ? -2.912 -3.650 2.324 1.00 86.00 83 THR A O 1
ATOM 698 N N . LYS A 1 84 ? -2.656 -2.596 0.359 1.00 89.62 84 LYS A N 1
ATOM 699 C CA . LYS A 1 84 ? -1.428 -3.305 -0.018 1.00 89.62 84 LYS A CA 1
ATOM 700 C C . LYS A 1 84 ? -0.547 -2.465 -0.938 1.00 89.62 84 LYS A C 1
ATOM 702 O O . LYS A 1 84 ? -1.063 -1.823 -1.851 1.00 89.62 84 LYS A O 1
ATOM 707 N N . ILE A 1 85 ? 0.766 -2.524 -0.717 1.00 88.00 85 ILE A N 1
ATOM 708 C CA . ILE A 1 85 ? 1.805 -1.988 -1.604 1.00 88.00 85 ILE A CA 1
ATOM 709 C C . ILE A 1 85 ? 2.709 -3.141 -2.044 1.00 88.00 85 ILE A C 1
ATOM 711 O O . ILE A 1 85 ? 3.277 -3.856 -1.213 1.00 88.00 85 ILE A O 1
ATOM 715 N N . GLU A 1 86 ? 2.855 -3.302 -3.355 1.00 93.12 86 GLU A N 1
ATOM 716 C CA . GLU A 1 86 ? 3.722 -4.293 -3.993 1.00 93.12 86 GLU A CA 1
ATOM 717 C C . GLU A 1 86 ? 4.771 -3.587 -4.857 1.00 93.12 86 GLU A C 1
ATOM 719 O O . GLU A 1 86 ? 4.480 -2.585 -5.508 1.00 93.12 86 GLU A O 1
ATOM 724 N N . GLY A 1 87 ? 5.990 -4.122 -4.880 1.00 92.88 87 GLY A N 1
ATOM 725 C CA . GLY A 1 87 ? 7.071 -3.673 -5.751 1.00 92.88 87 GLY A CA 1
ATOM 726 C C . GLY A 1 87 ? 7.441 -4.735 -6.775 1.00 92.88 87 GLY A C 1
ATOM 727 O O . GLY A 1 87 ? 7.472 -5.920 -6.449 1.00 92.88 87 GLY A O 1
ATOM 728 N N . TYR A 1 88 ? 7.753 -4.320 -8.001 1.00 95.56 88 TYR A N 1
ATOM 729 C CA . TYR A 1 88 ? 8.310 -5.198 -9.031 1.00 95.56 88 TYR A CA 1
ATOM 730 C C . TYR A 1 88 ? 9.838 -5.099 -9.030 1.00 95.56 88 TYR A C 1
ATOM 732 O O . TYR A 1 88 ? 10.405 -4.095 -9.480 1.00 95.56 88 TYR A O 1
ATOM 740 N N . TYR A 1 89 ? 10.497 -6.119 -8.486 1.00 93.44 89 TYR A N 1
ATOM 741 C CA . TYR A 1 89 ? 11.952 -6.198 -8.342 1.00 93.44 89 TYR A CA 1
ATOM 742 C C . TYR A 1 89 ? 12.427 -7.655 -8.390 1.00 93.44 89 TYR A C 1
ATOM 744 O O . TYR A 1 89 ? 11.617 -8.582 -8.334 1.00 93.44 89 TYR A O 1
ATOM 752 N N . GLU A 1 90 ? 13.737 -7.853 -8.527 1.00 93.12 90 GLU A N 1
ATOM 753 C CA . GLU A 1 90 ? 14.326 -9.190 -8.581 1.00 93.12 90 GLU A CA 1
ATOM 754 C C . GLU A 1 90 ? 14.364 -9.820 -7.190 1.00 93.12 90 GLU A C 1
ATOM 756 O O . GLU A 1 90 ? 14.911 -9.251 -6.239 1.00 93.12 90 GLU A O 1
ATOM 761 N N . LYS A 1 91 ? 13.814 -11.024 -7.082 1.00 86.44 91 LYS A N 1
ATOM 762 C CA . LYS A 1 91 ? 13.893 -11.849 -5.884 1.00 86.44 91 LYS A CA 1
ATOM 763 C C . LYS A 1 91 ? 14.250 -13.267 -6.309 1.00 86.44 91 LYS A C 1
ATOM 765 O O . LYS A 1 91 ? 13.601 -13.825 -7.184 1.00 86.44 91 LYS A O 1
ATOM 770 N N . ASP A 1 92 ? 15.308 -13.815 -5.717 1.00 88.50 92 ASP A N 1
ATOM 771 C CA . ASP A 1 92 ? 15.805 -15.169 -5.999 1.00 88.50 92 ASP A CA 1
ATOM 772 C C . ASP A 1 92 ? 16.129 -15.432 -7.490 1.00 88.50 92 ASP A C 1
ATOM 774 O O . ASP A 1 92 ? 15.993 -16.550 -7.979 1.00 88.50 92 ASP A O 1
ATOM 778 N N . GLY A 1 93 ? 16.590 -14.402 -8.214 1.00 90.75 93 GLY A N 1
ATOM 779 C CA . GLY A 1 93 ? 16.975 -14.497 -9.629 1.00 90.75 93 GLY A CA 1
ATOM 780 C C . GLY A 1 93 ? 15.835 -14.277 -10.627 1.00 90.75 93 GLY A C 1
ATOM 781 O O . GLY A 1 93 ? 16.063 -14.354 -11.834 1.00 90.75 93 GLY A O 1
ATOM 782 N N . GLU A 1 94 ? 14.618 -13.988 -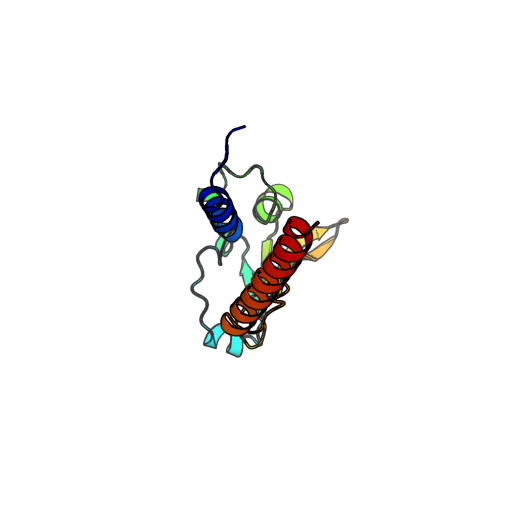10.155 1.00 92.81 94 GLU A N 1
ATOM 783 C CA . GLU A 1 94 ? 13.452 -13.748 -11.006 1.00 92.81 94 GLU A CA 1
ATOM 784 C C . GLU A 1 94 ? 12.792 -12.396 -10.698 1.00 92.81 94 GLU A C 1
ATOM 786 O O . GLU A 1 94 ? 12.583 -12.011 -9.544 1.00 92.81 94 GLU A O 1
ATOM 791 N N . MET A 1 95 ? 12.433 -11.656 -11.750 1.00 93.88 95 MET A N 1
ATOM 792 C CA . MET A 1 95 ? 11.668 -10.416 -11.623 1.00 93.88 95 MET A CA 1
ATOM 793 C C . MET A 1 95 ? 10.204 -10.738 -11.335 1.00 93.88 95 MET A C 1
ATOM 795 O O . MET A 1 95 ? 9.514 -11.318 -12.170 1.00 93.88 95 MET A O 1
ATOM 799 N N . SER A 1 96 ? 9.709 -10.324 -10.173 1.00 94.81 96 SER A N 1
ATOM 800 C CA . SER A 1 96 ? 8.332 -10.603 -9.768 1.00 94.81 96 SER A CA 1
ATOM 801 C C . SER A 1 96 ? 7.737 -9.482 -8.916 1.00 94.81 96 SER A C 1
ATOM 803 O O . SER A 1 96 ? 8.439 -8.622 -8.375 1.00 94.81 96 SER A O 1
ATOM 805 N N . TRP A 1 97 ? 6.405 -9.468 -8.819 1.00 95.25 97 TRP A N 1
ATOM 806 C CA . TRP A 1 97 ? 5.690 -8.605 -7.881 1.00 95.25 97 TRP A CA 1
ATOM 807 C C . TRP A 1 97 ? 5.810 -9.175 -6.471 1.00 95.25 97 TRP A C 1
ATOM 809 O O . TRP A 1 97 ? 5.446 -10.322 -6.229 1.00 95.25 97 TRP A O 1
ATOM 819 N N . ASN A 1 98 ? 6.287 -8.358 -5.540 1.00 91.94 98 ASN A N 1
ATOM 820 C CA . ASN A 1 98 ? 6.524 -8.750 -4.160 1.00 91.94 98 ASN A CA 1
ATOM 821 C C . ASN A 1 98 ? 5.863 -7.759 -3.203 1.00 91.94 98 ASN A C 1
ATOM 823 O O . ASN A 1 98 ? 5.980 -6.545 -3.371 1.00 91.94 98 ASN A O 1
ATOM 827 N N . THR A 1 99 ? 5.185 -8.276 -2.179 1.00 90.69 99 THR A N 1
ATOM 828 C CA . THR A 1 99 ? 4.552 -7.450 -1.147 1.00 90.69 99 THR A CA 1
ATOM 829 C C . THR A 1 99 ? 5.609 -6.731 -0.318 1.00 90.69 99 THR A C 1
ATOM 831 O O . THR A 1 99 ? 6.439 -7.372 0.324 1.00 90.69 99 THR A O 1
ATOM 834 N N . ILE A 1 100 ? 5.537 -5.401 -0.304 1.00 85.56 100 ILE A N 1
ATOM 835 C CA . ILE A 1 100 ? 6.373 -4.535 0.535 1.00 85.56 100 ILE A CA 1
ATOM 836 C C . ILE A 1 100 ? 5.653 -4.256 1.853 1.00 85.56 100 ILE A C 1
ATOM 838 O O . ILE A 1 100 ? 6.248 -4.344 2.925 1.00 85.56 100 ILE A O 1
ATOM 842 N N . ARG A 1 101 ? 4.355 -3.937 1.783 1.00 82.50 101 ARG A N 1
ATOM 843 C CA . ARG A 1 101 ? 3.546 -3.595 2.956 1.00 82.50 101 ARG A CA 1
ATOM 844 C C . ARG A 1 101 ? 2.085 -3.991 2.762 1.00 82.50 101 ARG A C 1
ATOM 846 O O . ARG A 1 101 ? 1.546 -3.884 1.662 1.00 82.50 101 ARG A O 1
ATOM 853 N N . ALA A 1 102 ? 1.444 -4.404 3.850 1.00 83.88 102 ALA A N 1
ATOM 854 C CA . ALA A 1 102 ? 0.004 -4.604 3.939 1.00 83.88 102 ALA A CA 1
ATOM 855 C C . ALA A 1 102 ? -0.556 -3.749 5.081 1.00 83.88 102 ALA A C 1
ATOM 857 O O . ALA A 1 102 ? 0.093 -3.597 6.117 1.00 83.88 102 ALA A O 1
ATOM 858 N N . TYR A 1 103 ? -1.751 -3.204 4.887 1.00 78.38 103 TYR A N 1
ATOM 859 C CA . TYR A 1 103 ? -2.455 -2.394 5.872 1.00 78.38 103 TYR A CA 1
ATOM 860 C C . TYR A 1 103 ? -3.732 -3.106 6.299 1.00 78.38 103 TYR A C 1
ATOM 862 O O . TYR A 1 103 ? -4.459 -3.661 5.474 1.00 78.38 103 TYR A O 1
ATOM 870 N N . SER A 1 104 ? -4.011 -3.056 7.596 1.00 75.31 104 SER A N 1
ATOM 871 C CA . SER A 1 104 ? -5.281 -3.482 8.165 1.00 75.31 104 SER A CA 1
ATOM 872 C C . SER A 1 104 ? -5.914 -2.285 8.855 1.00 75.31 104 SER A C 1
ATOM 874 O O . SER A 1 104 ? -5.252 -1.605 9.639 1.00 75.31 104 SER A O 1
ATOM 876 N N . TYR A 1 105 ? -7.181 -2.029 8.545 1.00 75.62 105 TYR A N 1
ATOM 877 C CA . TYR A 1 105 ? -7.971 -0.959 9.143 1.00 75.62 105 TYR A CA 1
ATOM 878 C C . TYR A 1 105 ? -8.988 -1.599 10.089 1.00 75.62 105 TYR A C 1
ATOM 880 O O . TYR A 1 105 ? -10.080 -1.961 9.654 1.00 75.62 105 TYR A O 1
ATOM 888 N N . PRO A 1 106 ? -8.633 -1.806 11.371 1.00 69.81 106 PRO A N 1
ATOM 889 C CA . PRO A 1 106 ? -9.501 -2.49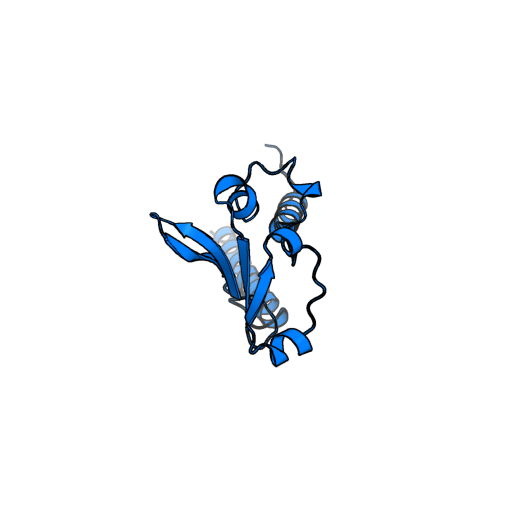2 12.330 1.00 69.81 106 PRO A CA 1
ATOM 890 C C . PRO A 1 106 ? -10.794 -1.724 12.643 1.00 69.81 106 PRO A C 1
ATOM 892 O O . PRO A 1 106 ? -11.707 -2.281 13.248 1.00 69.81 106 PRO A O 1
ATOM 895 N N . PHE A 1 107 ? -10.887 -0.465 12.214 1.00 72.44 107 PHE A N 1
ATOM 896 C CA . PHE A 1 107 ? -12.050 0.394 12.381 1.00 72.44 107 PHE A CA 1
ATOM 897 C C . PHE A 1 107 ? -12.505 0.882 11.009 1.00 72.44 107 PHE A C 1
ATOM 899 O O . PHE A 1 107 ? -11.689 1.321 10.200 1.00 72.44 107 PHE A O 1
ATOM 906 N N . LYS A 1 108 ? -13.814 0.813 10.756 1.00 67.50 108 LYS A N 1
ATOM 907 C CA . LYS A 1 108 ? -14.423 1.198 9.476 1.00 67.50 108 LYS A CA 1
ATOM 908 C C . LYS A 1 108 ? -14.367 2.709 9.237 1.00 67.50 108 LYS A C 1
ATOM 910 O O . LYS A 1 108 ? -14.362 3.183 8.111 1.00 67.50 108 LYS A O 1
ATOM 915 N N . ASN A 1 109 ? -14.394 3.492 10.309 1.00 68.25 109 ASN A N 1
ATOM 916 C CA . ASN A 1 109 ? -14.356 4.946 10.254 1.00 68.25 109 ASN A CA 1
ATOM 917 C C . ASN A 1 109 ? -13.852 5.510 11.589 1.00 68.25 109 ASN A C 1
ATOM 919 O O . ASN A 1 109 ? -13.677 4.782 12.568 1.00 68.25 109 ASN A O 1
ATOM 923 N N . LYS A 1 110 ? -13.646 6.830 11.628 1.00 68.62 110 LYS A N 1
ATOM 924 C CA . LYS A 1 110 ? -13.180 7.532 12.827 1.00 68.62 110 LYS A CA 1
ATOM 925 C C . LYS A 1 110 ? -14.122 7.351 14.024 1.00 68.62 110 LYS A C 1
ATOM 927 O O . LYS A 1 110 ? -13.635 7.196 15.133 1.00 68.62 110 LYS A O 1
ATOM 932 N N . ALA A 1 111 ? -15.438 7.321 13.814 1.00 74.62 111 ALA A N 1
ATOM 933 C CA . ALA A 1 111 ? -16.387 7.159 14.914 1.00 74.62 111 ALA A CA 1
ATOM 934 C C . ALA A 1 111 ? -16.285 5.768 15.564 1.00 74.62 111 ALA A C 1
ATOM 936 O O . ALA A 1 111 ? -16.342 5.663 16.786 1.00 74.62 111 ALA A O 1
ATOM 937 N N . ASP A 1 112 ? -16.067 4.712 14.772 1.00 74.19 112 ASP A N 1
ATOM 938 C CA . ASP A 1 112 ? -15.844 3.358 15.298 1.00 74.19 112 ASP A CA 1
ATOM 939 C C . ASP A 1 112 ? -14.531 3.259 16.091 1.00 74.19 112 ASP A C 1
ATOM 941 O O . ASP A 1 112 ? -14.471 2.549 17.097 1.00 74.19 112 ASP A O 1
ATOM 945 N N . PHE A 1 113 ? -13.496 3.991 15.664 1.00 77.25 113 PHE A N 1
ATOM 946 C CA . PHE A 1 113 ? -12.244 4.124 16.410 1.00 77.25 113 PHE A CA 1
ATOM 947 C C . PHE A 1 113 ? -12.450 4.880 17.727 1.00 77.25 113 PHE A C 1
ATOM 949 O O . PHE A 1 113 ? -12.107 4.353 18.782 1.00 77.25 113 PHE A O 1
ATOM 956 N N . ASP A 1 114 ? -13.045 6.075 17.672 1.00 76.81 114 ASP A N 1
ATOM 957 C CA . ASP A 1 114 ? -13.262 6.935 18.840 1.00 76.81 114 ASP A CA 1
ATOM 958 C C . ASP A 1 114 ? -14.103 6.200 19.897 1.00 76.81 114 ASP A C 1
ATOM 960 O O . ASP A 1 114 ? -13.739 6.166 21.067 1.00 76.81 114 ASP A O 1
ATOM 964 N N . LYS A 1 115 ? -15.165 5.495 19.479 1.00 83.06 115 LYS A N 1
ATOM 965 C CA . LYS A 1 115 ? -15.984 4.682 20.387 1.00 83.06 115 LYS A CA 1
ATOM 966 C C . LYS A 1 115 ? -15.162 3.603 21.095 1.00 83.06 115 LYS A C 1
ATOM 968 O O . LYS A 1 115 ? -15.305 3.403 22.298 1.00 83.06 115 LYS A O 1
ATOM 973 N N . LYS A 1 116 ? -14.315 2.885 20.355 1.00 80.00 116 LYS A N 1
ATOM 974 C CA . LYS A 1 116 ? -13.452 1.840 20.923 1.00 80.00 116 LYS A CA 1
ATOM 975 C C . LYS A 1 116 ? -12.387 2.420 21.848 1.00 80.00 116 LYS A C 1
ATOM 977 O O . LYS A 1 116 ? -12.043 1.771 22.832 1.00 80.00 116 LYS A O 1
ATOM 982 N N . LEU A 1 117 ? -11.896 3.622 21.560 1.00 75.56 117 LEU A N 1
ATOM 983 C CA . LEU A 1 117 ? -10.980 4.353 22.427 1.00 75.56 117 LEU A CA 1
ATOM 984 C C . LEU A 1 117 ? -11.663 4.764 23.739 1.00 75.56 117 LEU A C 1
ATOM 986 O O . LEU A 1 117 ? -11.112 4.511 24.807 1.00 75.56 117 LEU A O 1
ATOM 990 N N . ASP A 1 118 ? -12.877 5.310 23.671 1.00 88.75 118 ASP A N 1
ATOM 991 C CA . ASP A 1 118 ? -13.651 5.699 24.853 1.00 88.75 118 ASP A CA 1
ATOM 992 C C . ASP A 1 118 ? -13.978 4.491 25.745 1.00 88.75 118 ASP A C 1
ATOM 994 O O . ASP A 1 118 ? -13.805 4.560 26.963 1.00 88.75 118 ASP A O 1
ATOM 998 N N . GLU A 1 119 ? -14.383 3.359 25.149 1.00 89.25 119 GLU A N 1
ATOM 999 C CA . GLU A 1 119 ? -14.600 2.088 25.862 1.00 89.25 119 GLU A CA 1
ATOM 1000 C C . GLU A 1 119 ? -13.335 1.637 26.621 1.00 89.25 119 GLU A C 1
ATOM 1002 O O . GLU A 1 119 ? -13.416 1.238 27.782 1.00 89.25 119 GLU A O 1
ATOM 1007 N N . GLN A 1 120 ? -12.158 1.731 25.994 1.00 86.12 120 GLN A N 1
ATOM 1008 C CA . GLN A 1 120 ? -10.881 1.358 26.617 1.00 86.12 120 GLN A CA 1
ATOM 1009 C C . GLN A 1 120 ? -10.479 2.313 27.747 1.00 86.12 120 GLN A C 1
ATOM 1011 O O . GLN A 1 120 ? -9.995 1.870 28.787 1.00 86.12 120 GLN A O 1
ATOM 1016 N N . ILE A 1 121 ? -10.701 3.620 27.575 1.00 86.06 121 ILE A N 1
ATOM 1017 C CA . ILE A 1 121 ? -10.417 4.619 28.613 1.00 86.06 121 ILE A CA 1
ATOM 1018 C C . ILE A 1 121 ? -11.288 4.373 29.851 1.00 86.06 121 ILE A C 1
ATOM 1020 O O . ILE A 1 121 ? -10.790 4.489 30.969 1.00 86.06 121 ILE A O 1
ATOM 1024 N N . GLN A 1 122 ? -12.568 4.030 29.672 1.00 87.00 122 GLN A N 1
ATOM 1025 C CA . GLN A 1 122 ? -13.453 3.705 30.796 1.00 87.00 122 GLN A CA 1
ATOM 1026 C C . GLN A 1 122 ? -13.001 2.443 31.531 1.00 87.00 122 GLN A C 1
ATOM 1028 O O . GLN A 1 122 ? -12.884 2.470 32.751 1.00 87.00 122 GLN A O 1
ATOM 1033 N N . LEU A 1 123 ? -12.646 1.383 30.800 1.00 89.62 123 LEU A N 1
ATOM 1034 C CA . LEU A 1 123 ? -12.142 0.146 31.400 1.00 89.62 123 LEU A CA 1
ATOM 1035 C C . LEU A 1 123 ? -10.886 0.380 32.258 1.00 89.62 123 LEU A C 1
ATOM 1037 O O . LEU A 1 123 ? -10.771 -0.164 33.352 1.00 89.62 123 LEU A O 1
ATOM 1041 N N . ILE A 1 124 ? -9.945 1.204 31.783 1.00 88.12 124 ILE A N 1
ATOM 1042 C CA . ILE A 1 124 ? -8.736 1.546 32.550 1.00 88.12 124 ILE A CA 1
ATOM 1043 C C . ILE A 1 124 ? -9.106 2.292 33.835 1.00 88.12 124 ILE A C 1
ATOM 1045 O O . ILE A 1 124 ? -8.602 1.944 34.899 1.00 88.12 124 ILE A O 1
ATOM 1049 N N . LYS A 1 125 ? -10.016 3.271 33.752 1.00 87.31 125 LYS A N 1
ATOM 1050 C CA . LYS A 1 125 ? -10.483 4.026 34.925 1.00 87.31 125 LYS A CA 1
ATOM 1051 C C . LYS A 1 125 ? -11.167 3.135 35.957 1.00 87.31 125 LYS A C 1
ATOM 1053 O O . LYS A 1 125 ? -10.968 3.343 37.151 1.00 87.31 125 LYS A O 1
ATOM 1058 N N . GLU A 1 126 ? -11.961 2.162 35.514 1.00 86.56 126 GLU A N 1
ATOM 1059 C CA . GLU A 1 126 ? -12.595 1.176 36.397 1.00 86.56 126 GLU A CA 1
ATOM 1060 C C . GLU A 1 126 ? -11.537 0.323 37.112 1.00 86.56 126 GLU A C 1
ATOM 1062 O O . GLU A 1 126 ? -11.557 0.236 38.336 1.00 86.56 126 GLU A O 1
ATOM 1067 N N . ILE A 1 127 ? -10.544 -0.200 36.382 1.00 85.12 127 ILE A N 1
ATOM 1068 C CA . ILE A 1 127 ? -9.437 -0.985 36.959 1.00 85.12 127 ILE A CA 1
ATOM 1069 C C . ILE A 1 127 ? -8.602 -0.162 37.953 1.00 85.12 127 ILE A C 1
ATOM 1071 O O . ILE A 1 127 ? -8.161 -0.688 38.974 1.00 85.12 127 ILE A O 1
ATOM 1075 N N . GLU A 1 128 ? -8.330 1.110 37.658 1.00 79.25 128 GLU A N 1
ATOM 1076 C CA . GLU A 1 128 ? -7.596 2.001 38.567 1.00 79.25 128 GLU A CA 1
ATOM 1077 C C . GLU A 1 128 ? -8.409 2.311 39.827 1.00 79.25 128 GLU A C 1
ATOM 1079 O O . GLU A 1 128 ? -7.873 2.228 40.930 1.00 79.25 128 GLU A O 1
ATOM 1084 N N . SER A 1 129 ? -9.713 2.558 39.681 1.00 76.00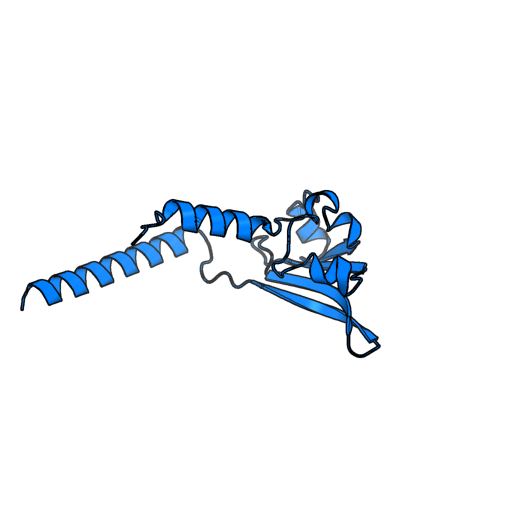 129 SER A N 1
ATOM 1085 C CA . SER A 1 129 ? -10.612 2.797 40.818 1.00 76.00 129 SER A CA 1
ATOM 1086 C C . SER A 1 129 ? -10.741 1.568 41.724 1.00 76.00 129 SER A C 1
ATOM 1088 O O . SER A 1 129 ? -10.815 1.710 42.941 1.00 76.00 129 SER A O 1
ATOM 1090 N N . GLU A 1 130 ? -10.738 0.359 41.155 1.00 69.38 130 GLU A N 1
ATOM 1091 C CA . GLU A 1 130 ? -10.733 -0.892 41.925 1.00 69.38 130 GLU A CA 1
ATOM 1092 C C . GLU A 1 130 ? -9.410 -1.125 42.673 1.00 69.38 130 GLU A C 1
ATOM 1094 O O . GLU A 1 130 ? -9.416 -1.730 43.740 1.00 69.38 130 GLU A O 1
ATOM 1099 N N . LYS A 1 131 ? -8.278 -0.627 42.156 1.00 65.38 131 LYS A N 1
ATOM 1100 C CA . LYS A 1 131 ? -6.960 -0.747 42.807 1.00 65.38 131 LYS A CA 1
ATOM 1101 C C . LYS A 1 131 ? -6.700 0.286 43.900 1.00 65.38 131 LYS A C 1
ATOM 1103 O O . LYS A 1 131 ? -5.864 0.033 44.757 1.00 65.38 131 LYS A O 1
ATOM 1108 N N . GLU A 1 132 ? -7.355 1.443 43.856 1.00 60.34 132 GLU A N 1
ATOM 1109 C CA . GLU A 1 132 ? -7.257 2.473 44.905 1.00 60.34 132 GLU A CA 1
ATOM 1110 C C . GLU A 1 132 ? -8.174 2.192 46.112 1.00 60.34 132 GLU A C 1
ATOM 1112 O O . GLU A 1 132 ? -8.094 2.889 47.124 1.00 60.34 132 GLU A O 1
ATOM 1117 N N . GLY A 1 133 ? -9.054 1.189 46.008 1.00 55.25 133 GLY A N 1
ATOM 1118 C CA . GLY A 1 133 ? -10.003 0.786 47.050 1.00 55.25 133 GLY A CA 1
ATOM 1119 C C . GLY A 1 133 ? -9.538 -0.335 47.992 1.00 55.25 133 GLY A C 1
ATOM 1120 O O . GLY A 1 133 ? -10.344 -0.754 48.824 1.00 55.25 133 GLY A O 1
ATOM 1121 N N . ASP A 1 134 ? -8.292 -0.804 47.866 1.00 45.91 134 ASP A N 1
ATOM 1122 C CA . ASP A 1 134 ? -7.634 -1.850 48.680 1.00 45.91 134 ASP A CA 1
ATOM 1123 C C . ASP A 1 134 ? -6.398 -1.264 49.399 1.00 45.91 134 ASP A C 1
ATOM 1125 O O . ASP A 1 134 ? -6.108 -1.670 50.550 1.00 45.91 134 ASP A O 1
#

Radius of gyration: 19.99 Å; chains: 1; bounding box: 36×30×62 Å

Sequence (134 aa):
MDSTVASELYKEWEEFILTYGILKIAITNNEIINHGYILEFDSRDFINSKKLSNIQRGDIENFYTKYKMSKVRVTYNKEFLPTKIEGYYEKDGEMSWNTIRAYSYPFKNKADFDKKLDEQIQLIKEIESEKEGD